Protein AF-A0A2K3MJW1-F1 (afdb_monomer_lite)

Foldseek 3Di:
DDDPPPPCPPPDPPPPPPPPDDDDDDWDWDQDPVRDIDIDD

Organism: Trifolium pratense (NCBI:txid57577)

pLDD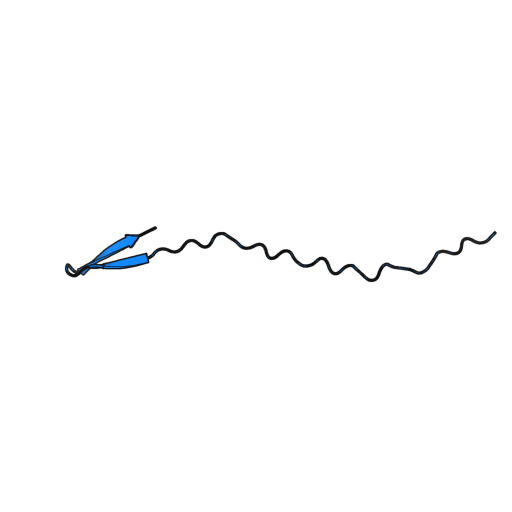T: mean 78.35, std 16.5, range [48.5, 97.69]

Structure (mmCIF, N/CA/C/O backbone):
data_AF-A0A2K3MJW1-F1
#
_entry.id   AF-A0A2K3MJW1-F1
#
loop_
_atom_site.group_PDB
_atom_site.id
_atom_site.type_symbol
_atom_site.label_atom_id
_atom_site.label_alt_id
_atom_site.label_comp_id
_atom_site.label_asym_id
_atom_site.label_entity_id
_atom_site.label_seq_id
_atom_site.pdbx_PDB_ins_code
_atom_site.Cartn_x
_atom_site.Cartn_y
_atom_site.Cartn_z
_atom_site.occupancy
_atom_site.B_iso_or_equiv
_atom_site.auth_seq_id
_atom_site.auth_comp_id
_atom_site.auth_asym_id
_atom_site.auth_atom_id
_atom_site.pdbx_PDB_model_num
ATOM 1 N N . MET A 1 1 ? 30.134 -0.066 -70.002 1.00 48.50 1 MET A N 1
ATOM 2 C CA . MET A 1 1 ? 29.822 0.694 -68.771 1.00 48.50 1 MET A CA 1
ATOM 3 C C . MET A 1 1 ? 29.663 -0.317 -67.639 1.00 48.50 1 MET A C 1
ATOM 5 O O . MET A 1 1 ? 28.762 -1.136 -67.718 1.00 48.50 1 MET A O 1
ATOM 9 N N . ALA A 1 2 ? 30.592 -0.371 -66.679 1.00 52.69 2 ALA A N 1
ATOM 10 C CA . ALA A 1 2 ? 30.560 -1.359 -65.591 1.00 52.69 2 ALA A CA 1
ATOM 11 C C . ALA A 1 2 ? 29.800 -0.784 -64.382 1.00 52.69 2 ALA A C 1
ATOM 13 O O . ALA A 1 2 ? 30.064 0.367 -64.016 1.00 52.69 2 ALA A O 1
ATOM 14 N N . PRO A 1 3 ? 28.872 -1.523 -63.748 1.00 56.31 3 PRO A N 1
ATOM 15 C CA . PRO A 1 3 ? 28.102 -0.976 -62.642 1.00 56.31 3 PRO A CA 1
ATOM 16 C C . PRO A 1 3 ? 28.992 -0.901 -61.397 1.00 56.31 3 PRO A C 1
ATOM 18 O O . PRO A 1 3 ? 29.368 -1.917 -60.811 1.00 56.31 3 PRO A O 1
ATOM 21 N N . ARG A 1 4 ? 29.347 0.321 -60.981 1.00 58.47 4 ARG A N 1
ATOM 22 C CA . ARG A 1 4 ? 29.983 0.570 -59.682 1.00 58.47 4 ARG A CA 1
ATOM 23 C C . ARG A 1 4 ? 28.940 0.338 -58.592 1.00 58.47 4 ARG A C 1
ATOM 25 O O . ARG A 1 4 ? 28.239 1.263 -58.191 1.00 58.47 4 ARG A O 1
ATOM 32 N N . TYR A 1 5 ? 28.835 -0.901 -58.117 1.00 51.81 5 TYR A N 1
ATOM 33 C CA . TYR A 1 5 ? 28.113 -1.211 -56.888 1.00 51.81 5 TYR A CA 1
ATOM 34 C C . TYR A 1 5 ? 28.880 -0.568 -55.729 1.00 51.81 5 TYR A C 1
ATOM 36 O O . TYR A 1 5 ? 29.871 -1.096 -55.222 1.00 51.81 5 TYR A O 1
ATOM 44 N N . SER A 1 6 ? 28.449 0.645 -55.392 1.00 59.72 6 SER A N 1
ATOM 45 C CA . SER A 1 6 ? 28.849 1.405 -54.218 1.00 59.72 6 SER A CA 1
ATOM 46 C C . SER A 1 6 ? 28.791 0.498 -52.984 1.00 59.72 6 SER A C 1
ATOM 48 O O . SER A 1 6 ? 27.720 0.149 -52.484 1.00 59.72 6 SER A O 1
ATOM 50 N N . ARG A 1 7 ? 29.969 0.075 -52.507 1.00 62.22 7 ARG A N 1
ATOM 51 C CA . ARG A 1 7 ? 30.154 -0.463 -51.158 1.00 62.22 7 ARG A CA 1
ATOM 52 C C . ARG A 1 7 ? 29.898 0.674 -50.181 1.00 62.22 7 ARG A C 1
ATOM 54 O O . ARG A 1 7 ? 30.810 1.389 -49.791 1.00 62.22 7 ARG A O 1
ATOM 61 N N . GLY A 1 8 ? 28.647 0.810 -49.783 1.00 57.44 8 GLY A N 1
ATOM 62 C CA . GLY A 1 8 ? 28.235 1.709 -48.723 1.00 57.44 8 GLY A CA 1
ATOM 63 C C . GLY A 1 8 ? 27.096 1.067 -47.964 1.00 57.44 8 GLY A C 1
ATOM 64 O O . GLY A 1 8 ? 25.976 1.557 -48.018 1.00 57.44 8 GLY A O 1
ATOM 65 N N . LYS A 1 9 ? 27.350 -0.067 -47.293 1.00 57.50 9 LYS A N 1
ATOM 66 C CA . LYS A 1 9 ? 26.417 -0.529 -46.263 1.00 57.50 9 LYS A CA 1
ATOM 67 C C . LYS A 1 9 ? 26.353 0.596 -45.240 1.00 57.50 9 LYS A C 1
ATOM 69 O O . LYS A 1 9 ? 27.347 0.839 -44.557 1.00 57.50 9 LYS A O 1
ATOM 74 N N . ALA A 1 10 ? 25.228 1.310 -45.211 1.00 60.44 10 ALA A N 1
ATOM 75 C CA . ALA A 1 10 ? 24.951 2.316 -44.207 1.00 60.44 10 ALA A CA 1
ATOM 76 C C . ALA A 1 10 ? 25.247 1.669 -42.854 1.00 60.44 10 ALA A C 1
ATOM 78 O O . ALA A 1 10 ? 24.661 0.642 -42.500 1.00 60.44 10 ALA A O 1
ATOM 79 N N . LYS A 1 11 ? 26.274 2.198 -42.186 1.00 60.81 11 LYS A N 1
ATOM 80 C CA . LYS A 1 11 ? 26.714 1.774 -40.864 1.00 60.81 11 LYS A CA 1
ATOM 81 C C . LYS A 1 11 ? 25.477 1.857 -39.987 1.00 60.81 11 LYS A C 1
ATOM 83 O O . LYS A 1 11 ? 24.969 2.954 -39.789 1.00 60.81 11 LYS A O 1
ATOM 88 N N . GLY A 1 12 ? 24.968 0.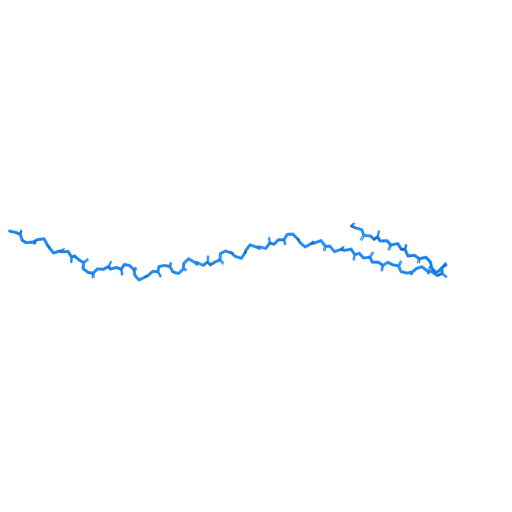680 -39.612 1.00 63.22 12 GLY A N 1
ATOM 89 C CA . GLY A 1 12 ? 23.630 0.489 -39.076 1.00 63.22 12 GLY A CA 1
ATOM 90 C C . GLY A 1 12 ? 23.265 1.604 -38.118 1.00 63.22 12 GLY A C 1
ATOM 91 O O . GLY A 1 12 ? 23.933 1.793 -37.101 1.00 63.22 12 GLY A O 1
ATOM 92 N N . GLU A 1 13 ? 22.223 2.345 -38.480 1.00 62.00 13 GLU A N 1
ATOM 93 C CA . GLU A 1 13 ? 21.505 3.194 -37.550 1.00 62.00 13 GLU A CA 1
ATOM 94 C C . GLU A 1 13 ? 21.124 2.281 -36.389 1.00 62.00 13 GLU A C 1
ATOM 96 O O . GLU A 1 13 ? 20.274 1.393 -36.507 1.00 62.00 13 GLU A O 1
ATOM 101 N N . LYS A 1 14 ? 21.861 2.406 -35.287 1.00 68.31 14 LYS A N 1
ATOM 102 C CA . LYS A 1 14 ? 21.570 1.701 -34.052 1.00 68.31 14 LYS A CA 1
ATOM 103 C C . LYS A 1 14 ? 20.238 2.280 -33.596 1.00 68.31 14 LYS A C 1
ATOM 105 O O . LYS A 1 14 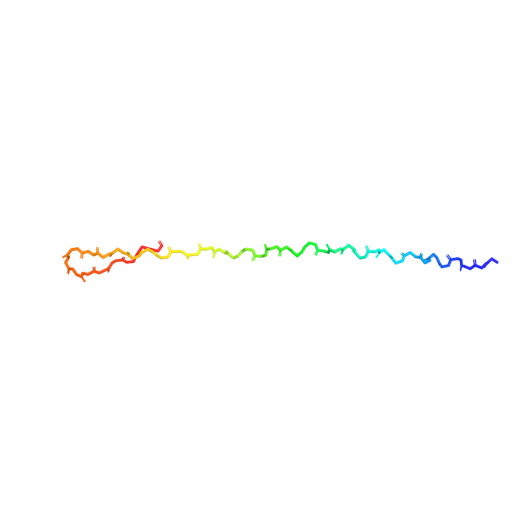? 20.236 3.306 -32.923 1.00 68.31 14 LYS A O 1
ATOM 110 N N . LYS A 1 15 ? 19.124 1.670 -34.036 1.00 70.56 15 LYS A N 1
ATOM 111 C CA . LYS A 1 15 ? 17.768 2.002 -33.589 1.00 70.56 15 LYS A CA 1
ATOM 112 C C . LYS A 1 15 ? 17.851 2.133 -32.079 1.00 70.56 15 LYS A C 1
ATOM 114 O O . LYS A 1 15 ? 18.137 1.152 -31.387 1.00 70.56 15 LYS A O 1
ATOM 119 N N . LYS A 1 16 ? 17.707 3.366 -31.591 1.00 71.81 16 LYS A N 1
ATOM 120 C CA . LYS A 1 16 ? 17.628 3.655 -30.166 1.00 71.81 16 LYS A CA 1
ATOM 121 C C . LYS A 1 16 ? 16.471 2.794 -29.681 1.00 71.81 16 LYS A C 1
ATOM 123 O O . LYS A 1 16 ? 15.358 2.943 -30.175 1.00 71.81 16 LYS A O 1
ATOM 128 N N . LYS A 1 17 ? 16.774 1.790 -28.855 1.00 73.12 17 LYS A N 1
ATOM 129 C CA . LYS A 1 17 ? 15.761 0.899 -28.295 1.00 73.12 17 LYS A CA 1
ATOM 130 C C . LYS A 1 17 ? 14.829 1.826 -27.527 1.00 73.12 17 LYS A C 1
ATOM 132 O O . LYS A 1 17 ? 15.261 2.398 -26.533 1.00 73.12 17 LYS A O 1
ATOM 137 N N . GLU A 1 18 ? 13.639 2.075 -28.066 1.00 72.19 18 GLU A N 1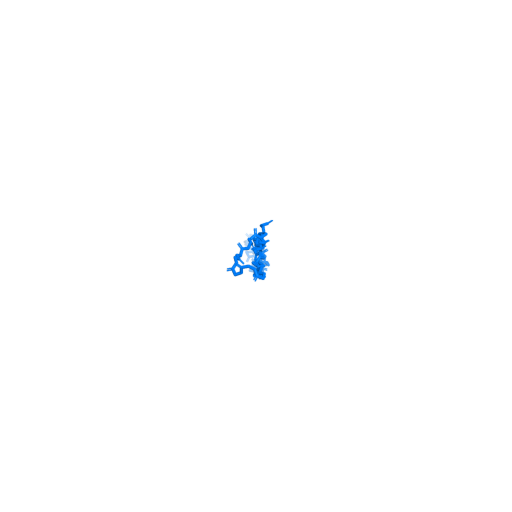
ATOM 138 C CA . GLU A 1 18 ? 12.633 2.852 -27.357 1.00 72.19 18 GLU A CA 1
ATOM 139 C C . GLU A 1 18 ? 12.421 2.157 -26.024 1.00 72.19 18 GLU A C 1
ATOM 141 O O . GLU A 1 18 ? 12.118 0.959 -25.964 1.00 72.19 18 GLU A O 1
ATOM 146 N N . GLU A 1 19 ? 12.701 2.890 -24.957 1.00 73.25 19 GLU A N 1
ATOM 147 C CA . GLU A 1 19 ? 12.460 2.413 -23.618 1.00 73.25 19 GLU A CA 1
ATOM 148 C C . GLU A 1 19 ? 10.947 2.352 -23.456 1.00 73.25 19 GLU A C 1
ATOM 150 O O . GL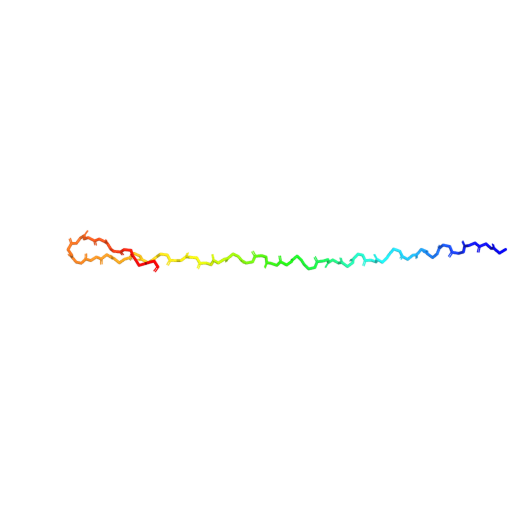U A 1 19 ? 10.263 3.367 -23.349 1.00 73.25 19 GLU A O 1
ATOM 155 N N . LYS A 1 20 ? 10.407 1.138 -23.559 1.00 77.31 20 LYS A N 1
ATOM 156 C CA . LYS A 1 20 ? 8.992 0.886 -23.323 1.00 77.31 20 LYS A CA 1
ATOM 157 C C . LYS A 1 20 ? 8.767 0.971 -21.822 1.00 77.31 20 LYS A C 1
ATOM 159 O O . LYS A 1 20 ? 8.909 -0.026 -21.119 1.00 77.31 20 LYS A O 1
ATOM 164 N N . VAL A 1 21 ? 8.480 2.176 -21.345 1.00 81.06 21 VAL A N 1
ATOM 165 C CA . VAL A 1 21 ? 8.125 2.412 -19.948 1.00 81.06 21 VAL A CA 1
ATOM 166 C C . VAL A 1 21 ? 6.692 1.937 -19.747 1.00 81.06 21 VAL A C 1
ATOM 168 O O . VAL A 1 21 ? 5.769 2.398 -20.419 1.00 81.06 21 VAL A O 1
ATOM 171 N N . LEU A 1 22 ? 6.522 0.965 -18.856 1.00 84.44 22 LEU A N 1
ATOM 172 C CA . LEU A 1 22 ? 5.205 0.518 -18.424 1.00 84.44 22 LEU A CA 1
ATOM 173 C C . LEU A 1 22 ? 4.654 1.494 -17.376 1.00 84.44 22 LEU A C 1
ATOM 175 O O . LEU A 1 22 ? 5.442 2.078 -16.627 1.00 84.44 22 LEU A O 1
ATOM 179 N N . PRO A 1 23 ? 3.324 1.670 -17.294 1.00 85.44 23 PRO A N 1
ATOM 180 C CA . PRO A 1 23 ? 2.713 2.436 -16.218 1.00 85.44 23 PRO A CA 1
ATOM 181 C C . PRO A 1 23 ? 3.142 1.874 -14.863 1.00 85.44 23 PRO A C 1
ATOM 183 O O . PRO A 1 23 ? 3.058 0.666 -14.632 1.00 85.44 23 PRO A O 1
ATOM 186 N N . VAL A 1 24 ? 3.607 2.748 -13.975 1.00 86.56 24 VAL A N 1
ATOM 187 C CA . VAL A 1 24 ? 3.944 2.366 -12.604 1.00 86.56 24 VAL A CA 1
ATOM 188 C C . VAL A 1 24 ? 2.662 2.426 -11.783 1.00 86.56 24 VAL A C 1
ATOM 190 O O . VAL A 1 24 ? 2.070 3.493 -11.640 1.00 86.56 24 VAL A O 1
ATOM 193 N N . VAL A 1 25 ? 2.233 1.274 -11.272 1.00 87.88 25 VAL A N 1
ATOM 194 C CA . VAL A 1 25 ? 1.143 1.164 -10.295 1.00 87.88 25 VAL A CA 1
ATOM 195 C C . VAL A 1 25 ? 1.783 1.016 -8.924 1.00 87.88 25 VAL A C 1
ATOM 197 O O . VAL A 1 25 ? 2.711 0.220 -8.769 1.00 87.88 25 VAL A O 1
ATOM 200 N N . MET A 1 26 ? 1.326 1.801 -7.952 1.00 91.62 26 MET A N 1
ATOM 201 C CA . MET A 1 26 ? 1.904 1.804 -6.615 1.00 91.62 26 MET A CA 1
ATOM 202 C C . MET A 1 26 ? 0.794 1.738 -5.575 1.00 91.62 26 MET A C 1
ATOM 204 O O . MET A 1 26 ? 0.081 2.711 -5.365 1.00 91.62 26 MET A O 1
ATOM 208 N N . ASP A 1 27 ? 0.689 0.585 -4.922 1.00 93.38 27 ASP A N 1
ATOM 209 C CA . ASP A 1 27 ? -0.218 0.391 -3.799 1.00 93.38 27 ASP A CA 1
ATOM 210 C C . ASP A 1 27 ? 0.458 0.888 -2.514 1.00 93.38 27 ASP A C 1
ATOM 212 O O . ASP A 1 27 ? 1.607 0.538 -2.220 1.00 93.38 27 ASP A O 1
ATOM 216 N N . ILE A 1 28 ? -0.254 1.692 -1.725 1.00 95.06 28 ILE A N 1
ATOM 217 C CA . ILE A 1 28 ? 0.219 2.182 -0.426 1.00 95.06 28 ILE A CA 1
ATOM 218 C C . ILE A 1 28 ? -0.562 1.468 0.665 1.00 95.06 28 ILE A C 1
ATOM 220 O O . ILE A 1 28 ? -1.781 1.589 0.751 1.00 95.06 28 ILE A O 1
ATOM 224 N N . THR A 1 29 ? 0.146 0.744 1.526 1.00 96.88 29 THR A N 1
ATOM 225 C CA . THR A 1 29 ? -0.462 0.126 2.706 1.00 96.88 29 THR A CA 1
ATOM 226 C C . THR A 1 29 ? -0.278 1.038 3.910 1.00 96.88 29 THR A C 1
ATOM 228 O O . THR A 1 29 ? 0.848 1.414 4.240 1.00 96.88 29 THR A O 1
ATOM 231 N N . VAL A 1 30 ? -1.380 1.388 4.566 1.00 97.25 30 VAL A N 1
ATOM 232 C CA . VAL A 1 30 ? -1.392 2.136 5.824 1.00 97.25 30 VAL A CA 1
ATOM 233 C C . VAL A 1 30 ? -1.793 1.184 6.939 1.00 97.25 30 VAL A C 1
ATOM 235 O O . VAL A 1 30 ? -2.873 0.598 6.896 1.00 97.25 30 VAL A O 1
ATOM 238 N N . ASN A 1 31 ? -0.924 1.053 7.938 1.00 97.19 31 ASN A N 1
ATOM 239 C CA . ASN A 1 31 ? -1.226 0.305 9.152 1.00 97.19 31 ASN A CA 1
ATOM 240 C C . ASN A 1 31 ? -1.930 1.240 10.132 1.00 97.19 31 ASN A C 1
ATOM 242 O O . ASN A 1 31 ? -1.426 2.328 10.428 1.00 97.19 31 ASN A O 1
ATOM 246 N N . LEU A 1 32 ? -3.098 0.825 10.604 1.00 97.69 32 LEU A N 1
ATOM 247 C CA . LEU A 1 32 ? -3.931 1.608 11.497 1.00 97.69 32 LEU A CA 1
ATOM 248 C C . LEU A 1 32 ? -3.673 1.234 12.967 1.00 97.69 32 LEU A C 1
ATOM 250 O O . LEU A 1 32 ? -3.177 0.143 13.259 1.00 97.69 32 LEU A O 1
ATOM 254 N N . PRO A 1 33 ? -3.997 2.132 13.915 1.00 97.69 33 PRO A N 1
ATOM 255 C CA . PRO A 1 33 ? -3.793 1.877 15.343 1.00 97.69 33 PRO A CA 1
ATOM 256 C C . PRO A 1 33 ? -4.662 0.754 15.920 1.00 97.69 33 PRO A C 1
ATOM 258 O O . PRO A 1 33 ? -4.373 0.271 17.007 1.00 97.69 33 PRO A O 1
ATOM 261 N N . ASP A 1 34 ? -5.722 0.356 15.217 1.00 97.25 34 ASP A N 1
AT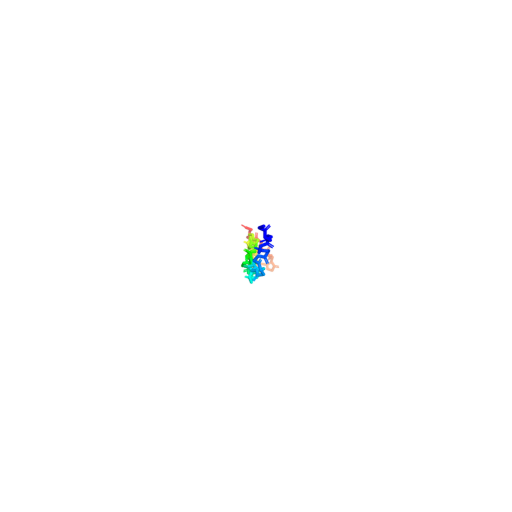OM 262 C CA . ASP A 1 34 ? -6.589 -0.773 15.567 1.00 97.25 34 ASP A CA 1
ATOM 263 C C . ASP A 1 34 ? -6.062 -2.113 15.017 1.00 97.25 34 ASP A C 1
ATOM 265 O O . ASP A 1 34 ? -6.809 -3.083 14.926 1.00 97.25 34 ASP A O 1
ATOM 269 N N . GLU A 1 35 ? -4.778 -2.154 14.639 1.00 95.56 35 GLU A N 1
ATOM 270 C CA . GLU A 1 35 ? -4.069 -3.312 14.076 1.00 95.56 35 GLU A CA 1
ATOM 271 C C . GLU A 1 35 ? -4.599 -3.778 12.710 1.00 95.56 35 GLU A C 1
ATOM 273 O O . GLU A 1 35 ? -4.144 -4.790 12.169 1.00 95.56 35 GLU A O 1
ATOM 278 N N . THR A 1 36 ? -5.513 -3.019 12.101 1.00 97.25 36 THR A N 1
ATOM 279 C CA . THR A 1 36 ? -5.975 -3.264 10.734 1.00 97.25 36 THR A CA 1
ATOM 280 C C . THR A 1 36 ? -5.079 -2.565 9.708 1.00 97.25 36 THR A C 1
ATOM 282 O O . THR A 1 36 ? -4.243 -1.718 10.037 1.00 97.25 36 THR A O 1
ATOM 285 N N . SER A 1 37 ? -5.222 -2.928 8.432 1.00 97.06 37 SER A N 1
ATOM 286 C CA . SER A 1 37 ? -4.498 -2.285 7.336 1.00 97.06 37 SER A CA 1
ATOM 287 C C . SER A 1 37 ? -5.429 -1.891 6.198 1.00 97.06 37 SER A C 1
ATOM 289 O O . SER A 1 37 ? -6.398 -2.585 5.880 1.00 97.06 37 SER A O 1
ATOM 291 N N . VAL A 1 38 ? -5.128 -0.751 5.578 1.00 97.12 38 VAL A N 1
ATOM 292 C CA . VAL A 1 38 ? -5.866 -0.221 4.428 1.00 97.12 38 VAL A CA 1
ATOM 293 C C . VAL A 1 38 ? -4.912 -0.065 3.255 1.00 97.12 38 VAL A C 1
ATOM 295 O O . VAL A 1 38 ? -3.820 0.480 3.404 1.00 97.12 38 VAL A O 1
ATOM 298 N N . VAL A 1 39 ? -5.338 -0.534 2.083 1.00 96.94 39 VAL A N 1
ATOM 299 C CA . VAL A 1 39 ? -4.600 -0.377 0.826 1.00 96.94 39 VAL A CA 1
ATOM 300 C C . VAL A 1 39 ? -5.209 0.770 0.029 1.00 96.94 39 VAL A C 1
ATOM 302 O O . VAL A 1 39 ? -6.395 0.740 -0.304 1.00 96.94 39 VAL A O 1
ATOM 305 N N . LEU A 1 40 ? -4.387 1.764 -0.290 1.00 94.19 40 LEU A N 1
ATOM 306 C CA . LEU A 1 40 ? -4.695 2.839 -1.224 1.00 94.19 40 LEU A CA 1
ATOM 307 C C . LEU A 1 40 ? -4.136 2.434 -2.591 1.00 94.19 40 LEU A C 1
ATOM 309 O O . LEU A 1 40 ? -2.939 2.169 -2.699 1.00 94.19 40 LEU A O 1
ATOM 313 N N . LYS A 1 41 ? -5.018 2.344 -3.587 1.00 87.25 41 LYS A N 1
ATOM 314 C CA . LYS A 1 41 ? -4.698 1.987 -4.976 1.00 87.25 41 LYS A CA 1
ATOM 315 C C . LYS A 1 41 ? -4.676 3.221 -5.865 1.00 87.25 41 LYS A C 1
ATOM 317 O O . LYS A 1 41 ? -5.466 4.148 -5.568 1.00 87.25 41 LYS A O 1
#

Secondary structure (DSSP, 8-state):
--------------------PPPPP--EEEE-TTS-EEEE-

Sequence (41 aa):
MAPRYSRGKAKGEKKKKEEKVLPVVMDITVNLPDETSVVLK

Radius of gyration: 28.63 Å; chains: 1; bounding box: 37×7×84 Å